Protein AF-A0A7V9G696-F1 (afdb_monomer)

Sequence (156 aa):
MNRPLPSASEEGAHLLGLHHGNAAEAMKVLSAQFAVIQSRTQLLLTLATLTLTITGFSGPRIAHSGAFARYALSGGLGLVLVGVVALLWGSLRIRWLTQYIDADPAQALTAMIAQRNHRTAWFGVQLVLLVSGLAAYVAAVIAYLLQGDASGSLPG

Solvent-accessible surface area (backbone atoms only — not comparable to full-atom values): 8295 Å² total; per-residue (Å²): 135,86,71,76,83,70,50,40,59,56,47,23,52,48,43,26,56,76,44,74,68,36,48,71,61,40,50,50,56,52,50,53,53,52,50,52,54,49,53,54,49,49,54,52,50,51,53,51,52,52,51,53,54,52,40,69,75,50,36,68,63,33,42,68,68,36,72,67,19,29,52,29,34,54,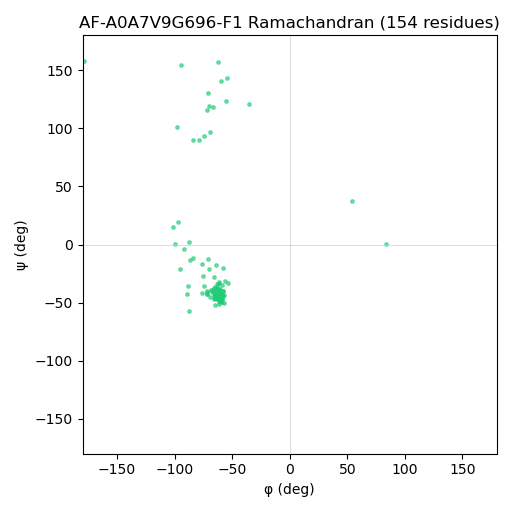52,9,51,51,32,32,50,54,19,50,53,49,40,56,65,62,66,64,54,78,76,65,74,74,79,39,73,88,47,62,60,61,58,33,41,17,53,51,44,48,52,49,53,52,47,54,53,50,48,52,54,32,49,52,32,33,52,53,10,49,51,30,34,50,51,12,52,51,49,32,50,59,51,51,56,62,71,69,68,72,92,126

pLDDT: mean 82.42, std 12.6, range [40.62, 94.5]

Radius of gyration: 22.62 Å; Cα contacts (8 Å, |Δi|>4): 127; chains: 1; bounding box: 62×35×65 Å

Secondary structure (DSSP, 8-state):
--PPPPPHHHHHHHHHHHTTT-HHHHHHHHHHHHHHHHHHHHHHHHHHHHHHHHHHHHHHHHHHH-HHHHHHHHHHHHHHHHHHHHIIIIIS----GGGGTTS-HHHHHHHHHHHHHHHHHHHHHHHHHHHHHHHHHHHHHHHHHHHHHHHT----

Nearest PDB structures (foldseek):
  6ixe-assembly1_A  TM=3.341E-01  e=2.390E+00  Homo sapiens
  6ixv-assembly3_C  TM=3.009E-01  e=4.432E+00  Homo sapiens
  6ixg-assembly1_A  TM=2.887E-01  e=3.427E+00  Homo sapiens

Foldseek 3Di:
DDDDDDALLRVLVVLCVVVVNPLVVSVVVLVVLLVVLLVVLVVLLVVLVVLVVVCVVCVVLLLPLDPLLVCLLVVLNVLSVVLNVLSVVQSVPDPDLVVLPPDDSSVSSSVSSVSSVSSVVSSVVSVVSNVSSVVSNVVSVVVSVVSVVVVVPDDD

Mean predicted aligned error: 8.01 Å

Structure (mmCIF, N/CA/C/O backbone):
data_AF-A0A7V9G696-F1
#
_entry.id   AF-A0A7V9G696-F1
#
loop_
_atom_site.group_PDB
_atom_site.id
_atom_site.type_symbol
_atom_site.label_atom_id
_atom_site.label_alt_id
_atom_site.label_comp_id
_atom_site.label_asym_id
_atom_site.label_entity_id
_atom_site.label_seq_id
_atom_site.pdbx_PDB_ins_code
_atom_site.Cartn_x
_atom_site.Cartn_y
_atom_site.Cartn_z
_atom_site.occupancy
_atom_site.B_iso_or_equiv
_atom_site.auth_seq_id
_atom_site.auth_comp_id
_atom_site.auth_asym_id
_atom_site.auth_atom_id
_atom_site.pdbx_PDB_model_num
ATOM 1 N N . MET A 1 1 ? 1.230 -22.471 18.406 1.00 42.34 1 MET A N 1
ATOM 2 C CA . MET A 1 1 ? -0.079 -22.172 19.027 1.00 42.34 1 MET A CA 1
ATOM 3 C C . MET A 1 1 ? -0.916 -21.381 18.020 1.00 42.34 1 MET A C 1
ATOM 5 O O . MET A 1 1 ? -0.923 -20.162 18.068 1.00 42.34 1 MET A O 1
ATOM 9 N N . ASN A 1 2 ? -1.537 -22.063 17.047 1.00 48.00 2 ASN A N 1
ATOM 10 C CA . ASN A 1 2 ? -2.411 -21.437 16.044 1.00 48.00 2 ASN A CA 1
ATOM 11 C C . ASN A 1 2 ? -3.809 -21.298 16.652 1.00 48.00 2 ASN A C 1
ATOM 13 O O . ASN A 1 2 ? -4.614 -22.223 16.565 1.00 48.00 2 ASN A O 1
ATOM 17 N N . ARG A 1 3 ? -4.090 -20.173 17.316 1.00 56.09 3 ARG A N 1
ATOM 18 C CA . ARG A 1 3 ? -5.488 -19.815 17.568 1.00 56.09 3 ARG A CA 1
ATOM 19 C C . ARG A 1 3 ? -6.099 -19.405 16.223 1.00 56.09 3 ARG A C 1
ATOM 21 O O . ARG A 1 3 ? -5.462 -18.614 15.523 1.00 56.09 3 ARG A O 1
ATOM 28 N N . PRO A 1 4 ? -7.267 -19.944 15.833 1.00 62.94 4 PRO A N 1
ATOM 29 C CA . PRO A 1 4 ? -7.990 -19.415 14.685 1.00 62.94 4 PRO A CA 1
ATOM 30 C C . PRO A 1 4 ? -8.205 -17.913 14.895 1.00 62.94 4 PRO A C 1
ATOM 32 O O . PRO A 1 4 ? -8.373 -17.465 16.032 1.00 62.94 4 PRO A O 1
ATOM 35 N N . LEU A 1 5 ? -8.121 -17.135 13.812 1.00 65.56 5 LEU A N 1
ATOM 36 C CA . LEU A 1 5 ? -8.349 -15.694 13.876 1.00 65.56 5 LEU A CA 1
ATOM 37 C C . LEU A 1 5 ? -9.735 -15.458 14.497 1.00 65.56 5 LEU A C 1
ATOM 39 O O . LEU A 1 5 ? -10.703 -16.022 13.979 1.00 65.56 5 LEU A O 1
ATOM 43 N N . PRO A 1 6 ? -9.840 -14.693 15.599 1.00 75.88 6 PRO A N 1
ATOM 44 C CA . PRO A 1 6 ? -11.121 -14.459 16.247 1.00 75.88 6 PRO A CA 1
ATOM 45 C C . PRO A 1 6 ? -12.081 -13.793 15.262 1.00 75.88 6 PRO A C 1
ATOM 47 O O . PRO A 1 6 ? -11.691 -12.933 14.464 1.00 75.88 6 PRO A O 1
ATOM 50 N N . SER A 1 7 ? -13.344 -14.205 15.302 1.00 83.12 7 SER A N 1
ATOM 51 C CA . SER A 1 7 ? -14.398 -13.542 14.540 1.00 83.12 7 SER A CA 1
ATOM 52 C C . SER A 1 7 ? -14.547 -12.086 15.003 1.00 83.12 7 SER A C 1
ATOM 54 O O . SER A 1 7 ? -14.206 -11.739 16.134 1.00 83.12 7 SER A O 1
ATOM 56 N N . ALA A 1 8 ? -15.090 -11.212 14.148 1.00 83.56 8 ALA A N 1
ATOM 57 C CA . ALA A 1 8 ? -15.259 -9.795 14.491 1.00 83.56 8 ALA A CA 1
ATOM 58 C C . ALA A 1 8 ? -16.081 -9.585 15.781 1.00 83.56 8 ALA A C 1
ATOM 60 O O . ALA A 1 8 ? -15.824 -8.644 16.527 1.00 83.56 8 ALA A O 1
ATOM 61 N N . SER A 1 9 ? -17.030 -10.487 16.055 1.00 82.81 9 SER A N 1
ATOM 62 C CA . SER A 1 9 ? -17.846 -10.470 17.272 1.00 82.81 9 SER A CA 1
ATOM 63 C C . SER A 1 9 ? -17.051 -10.876 18.512 1.00 82.81 9 SER A C 1
ATOM 65 O O . SER A 1 9 ? -17.195 -10.250 19.559 1.00 82.81 9 SER A O 1
ATOM 67 N N . GLU A 1 10 ? -16.208 -11.906 18.415 1.00 84.38 10 GLU A N 1
ATOM 68 C CA . GLU A 1 10 ? -15.353 -12.347 19.525 1.00 84.38 10 GLU A CA 1
ATOM 69 C C . GLU A 1 10 ? -14.283 -11.303 19.842 1.00 84.38 10 GLU A C 1
ATOM 71 O O . GLU A 1 10 ? -14.028 -11.010 21.008 1.00 84.38 10 GLU A O 1
ATOM 76 N N . GLU A 1 11 ? -13.690 -10.698 18.810 1.00 84.19 11 GLU A N 1
ATOM 77 C CA . GLU A 1 11 ? -12.725 -9.613 18.974 1.00 84.19 11 GLU A CA 1
ATOM 78 C C . GLU A 1 11 ? -13.388 -8.376 19.598 1.00 84.19 11 GLU A C 1
ATOM 80 O O . GLU A 1 11 ? -12.821 -7.780 20.514 1.00 84.19 11 GLU A O 1
ATOM 85 N N . GLY A 1 12 ? -14.607 -8.028 19.169 1.00 84.38 12 GLY A N 1
ATOM 86 C CA . GLY A 1 12 ? -15.382 -6.924 19.739 1.00 84.38 12 GLY A CA 1
ATOM 87 C C . GLY A 1 12 ? -15.719 -7.142 21.214 1.00 84.38 12 GLY A C 1
ATOM 88 O O . GLY A 1 12 ? -15.485 -6.253 22.035 1.00 84.38 12 GLY A O 1
ATOM 89 N N . ALA A 1 13 ? -16.191 -8.340 21.570 1.00 84.31 13 ALA A N 1
ATOM 90 C CA . ALA A 1 13 ? -16.473 -8.712 22.955 1.00 84.31 13 ALA A CA 1
ATOM 91 C C . ALA A 1 13 ? -15.202 -8.721 23.821 1.00 84.31 13 ALA A C 1
ATOM 93 O O . ALA A 1 13 ? -15.222 -8.255 24.961 1.00 84.31 13 ALA A O 1
ATOM 94 N N . HIS A 1 14 ? -14.079 -9.195 23.274 1.00 85.62 14 HIS A N 1
ATOM 95 C CA . HIS A 1 14 ? -12.792 -9.189 23.963 1.00 85.62 14 HIS A CA 1
ATOM 96 C C . HIS A 1 14 ? -12.275 -7.764 24.206 1.00 85.62 14 HIS A C 1
ATOM 98 O O . HIS A 1 14 ? -11.892 -7.441 25.328 1.00 85.62 14 HIS A O 1
ATOM 104 N N . LEU A 1 15 ? -12.317 -6.894 23.190 1.00 85.00 15 LEU A N 1
ATOM 105 C CA . LEU A 1 15 ? -11.957 -5.475 23.310 1.00 85.00 15 LEU A CA 1
ATOM 106 C C . LEU A 1 15 ? -12.826 -4.758 24.346 1.00 85.00 15 LEU A C 1
ATOM 108 O O . LEU A 1 15 ? -12.305 -4.023 25.183 1.00 85.00 15 LEU A O 1
ATOM 112 N N . LEU A 1 16 ? -14.138 -4.998 24.332 1.00 86.62 16 LEU A N 1
ATOM 113 C CA . LEU A 1 16 ? -15.051 -4.412 25.309 1.00 86.62 16 LEU A CA 1
ATOM 114 C C . LEU A 1 16 ? -14.749 -4.906 26.734 1.00 86.62 16 LEU A C 1
ATOM 116 O O . LEU A 1 16 ? -14.747 -4.108 27.671 1.00 86.62 16 LEU A O 1
ATOM 120 N N . GLY A 1 17 ? -14.437 -6.196 26.894 1.00 85.38 17 GLY A N 1
ATOM 121 C CA . GLY A 1 17 ? -14.026 -6.786 28.169 1.00 85.38 17 GLY A CA 1
ATOM 122 C C . GLY A 1 17 ? -12.706 -6.220 28.704 1.00 85.38 17 GLY A C 1
ATOM 123 O O . GLY A 1 17 ? -12.620 -5.905 29.890 1.00 85.38 17 GLY A O 1
ATOM 124 N N . LEU A 1 18 ? -11.707 -6.014 27.836 1.00 87.94 18 LEU A N 1
ATOM 125 C CA . LEU A 1 18 ? -10.423 -5.388 28.189 1.00 87.94 18 LEU A CA 1
ATOM 126 C C . LEU A 1 18 ? -10.585 -3.951 28.696 1.00 87.94 18 LEU A C 1
ATOM 128 O O . LEU A 1 18 ? -9.821 -3.508 29.548 1.00 87.94 18 LEU A O 1
ATOM 132 N N . HIS A 1 19 ? -11.588 -3.238 28.190 1.00 89.00 19 HIS A N 1
ATOM 133 C CA . HIS A 1 19 ? -11.913 -1.877 28.609 1.00 89.00 19 HIS A CA 1
ATOM 134 C C . HIS A 1 19 ? -13.037 -1.822 29.657 1.00 89.00 19 HIS A C 1
ATOM 136 O O . HIS A 1 19 ? -13.641 -0.768 29.845 1.00 89.00 19 HIS A O 1
ATOM 142 N N . HIS A 1 20 ? -13.329 -2.928 30.353 1.00 87.19 20 HIS A N 1
ATOM 143 C CA . HIS A 1 20 ? -14.334 -2.998 31.425 1.00 87.19 20 HIS A CA 1
ATOM 144 C C . HIS A 1 20 ? -15.734 -2.501 31.009 1.00 87.19 20 HIS A C 1
ATOM 146 O O . HIS A 1 20 ? -16.426 -1.844 31.784 1.00 87.19 20 HIS A O 1
ATOM 152 N N . GLY A 1 21 ? -16.152 -2.773 29.770 1.00 82.19 21 GLY A N 1
ATOM 153 C CA . GLY A 1 21 ? -17.435 -2.302 29.236 1.00 82.19 21 GLY A CA 1
ATOM 154 C C . GLY A 1 21 ? -17.407 -0.873 28.684 1.00 82.19 21 GLY A C 1
ATOM 155 O O . GLY A 1 21 ? -18.423 -0.394 28.183 1.00 82.19 21 GLY A O 1
ATOM 156 N N . ASN A 1 22 ? -16.262 -0.183 28.722 1.00 85.31 22 ASN A N 1
ATOM 157 C CA . ASN A 1 22 ? -16.129 1.161 28.170 1.00 85.31 22 ASN A CA 1
ATOM 158 C C . ASN A 1 22 ? -15.978 1.124 26.640 1.00 85.31 22 ASN A C 1
ATOM 160 O O . ASN A 1 22 ? -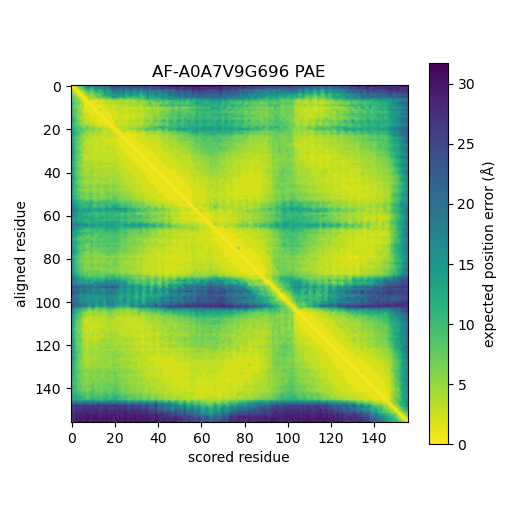14.875 1.079 26.087 1.00 85.31 22 ASN A O 1
ATOM 164 N N . ALA A 1 23 ? -17.116 1.177 25.952 1.00 81.94 23 ALA A N 1
ATOM 165 C CA . ALA A 1 23 ? -17.177 1.170 24.496 1.00 81.94 23 ALA A CA 1
ATOM 166 C C . ALA A 1 23 ? -16.479 2.374 23.846 1.00 81.94 23 ALA A C 1
ATOM 168 O O . ALA A 1 23 ? -15.872 2.223 22.789 1.00 81.94 23 ALA A O 1
ATOM 169 N N . ALA A 1 24 ? -16.511 3.551 24.479 1.00 82.88 24 ALA A N 1
ATOM 170 C CA . ALA A 1 24 ? -15.868 4.746 23.938 1.00 82.88 24 ALA A CA 1
ATOM 171 C C . ALA A 1 24 ? -14.345 4.571 23.842 1.00 82.88 24 ALA A C 1
ATOM 173 O O . ALA A 1 24 ? -13.730 4.978 22.855 1.00 82.88 24 ALA A O 1
ATOM 174 N N . GLU A 1 25 ? -13.737 3.920 24.836 1.00 85.88 25 GLU A N 1
ATOM 175 C CA . GLU A 1 25 ? -12.300 3.649 24.827 1.00 85.88 25 GLU A CA 1
ATOM 176 C C . GLU A 1 25 ? -11.930 2.575 23.793 1.00 85.88 25 GLU A C 1
ATOM 178 O O . GLU A 1 25 ? -11.010 2.773 22.997 1.00 85.88 25 GLU A O 1
ATOM 183 N N . ALA A 1 26 ? -12.721 1.501 23.697 1.00 85.75 26 ALA A N 1
ATOM 184 C CA . ALA A 1 26 ? -12.550 0.487 22.654 1.00 85.75 26 ALA A CA 1
ATOM 185 C C . ALA A 1 26 ? -12.686 1.081 21.233 1.00 85.75 26 ALA A C 1
ATOM 187 O O . ALA A 1 26 ? -11.894 0.776 20.334 1.00 85.75 26 ALA A O 1
ATOM 188 N N . MET A 1 27 ? -13.643 1.992 21.027 1.00 84.12 27 MET A N 1
ATOM 189 C CA . MET A 1 27 ? -13.824 2.703 19.758 1.00 84.12 27 MET A CA 1
ATOM 190 C C . MET A 1 27 ? -12.644 3.619 19.417 1.00 84.12 27 MET A C 1
ATOM 192 O O . MET A 1 27 ? -12.277 3.714 18.241 1.00 84.12 27 MET A O 1
ATOM 196 N N . LYS A 1 28 ? -12.024 4.282 20.404 1.00 86.19 28 LYS A N 1
ATOM 197 C CA . LYS A 1 28 ? -10.812 5.091 20.177 1.00 86.19 28 LYS A CA 1
ATOM 198 C C . LYS A 1 28 ? -9.652 4.234 19.682 1.00 86.19 28 LYS A C 1
ATOM 200 O O . LYS A 1 28 ? -8.989 4.625 18.720 1.00 86.19 28 LYS A O 1
ATOM 205 N N . VAL A 1 29 ? -9.443 3.057 20.276 1.00 87.69 29 VAL A N 1
ATOM 206 C CA . VAL A 1 29 ? -8.402 2.115 19.832 1.00 87.69 29 VAL A CA 1
ATOM 207 C C . VAL A 1 29 ? -8.637 1.700 18.377 1.00 87.69 29 VAL A C 1
ATOM 209 O O . VAL A 1 29 ? -7.721 1.776 17.555 1.00 87.69 29 VAL A O 1
ATOM 212 N N . LEU A 1 30 ? -9.871 1.335 18.014 1.00 85.44 30 LEU A N 1
ATOM 213 C CA . LEU A 1 30 ? -10.211 0.999 16.626 1.00 85.44 30 LEU A CA 1
ATOM 214 C C . LEU A 1 30 ? -10.029 2.192 15.678 1.00 85.44 30 LEU A C 1
ATOM 216 O O . LEU A 1 30 ? -9.491 2.034 14.582 1.00 85.44 30 LEU A O 1
ATOM 220 N N . SER A 1 31 ? -10.413 3.397 16.101 1.00 84.88 31 SER A N 1
ATOM 221 C CA . SER A 1 31 ? -10.226 4.627 15.320 1.00 84.88 31 SER A CA 1
ATOM 222 C C . SER A 1 31 ? -8.746 4.900 15.036 1.00 84.88 31 SER A C 1
ATOM 224 O O . SER A 1 31 ? -8.393 5.251 13.908 1.00 84.88 31 SER A O 1
ATOM 226 N N . ALA A 1 32 ? -7.864 4.657 16.009 1.00 88.44 32 ALA A N 1
ATOM 227 C CA . ALA A 1 32 ? -6.420 4.747 15.809 1.00 88.44 32 ALA A CA 1
ATOM 228 C C . ALA A 1 32 ? -5.918 3.725 14.771 1.00 88.44 32 ALA A C 1
ATOM 230 O O . ALA A 1 32 ? -5.117 4.072 13.902 1.00 88.44 32 ALA A O 1
ATOM 231 N N . GLN A 1 33 ? -6.429 2.489 14.783 1.00 88.00 33 GLN A N 1
ATOM 232 C CA . GLN A 1 33 ? -6.083 1.484 13.767 1.00 88.00 33 GLN A CA 1
ATOM 233 C C . GLN A 1 33 ? -6.529 1.907 12.357 1.00 88.00 33 GLN A C 1
ATOM 235 O O . GLN A 1 33 ? -5.769 1.754 11.396 1.00 88.00 33 GLN A O 1
ATOM 240 N N . PHE A 1 34 ? -7.725 2.487 12.218 1.00 85.69 34 PHE A N 1
ATOM 241 C CA . PHE A 1 34 ? -8.178 3.051 10.943 1.00 85.69 34 PHE A CA 1
ATOM 242 C C . PHE A 1 34 ? -7.285 4.202 10.470 1.00 85.69 34 PHE A C 1
ATOM 244 O O . PHE A 1 34 ? -6.953 4.257 9.284 1.00 85.69 34 PHE A O 1
ATOM 251 N N . ALA A 1 35 ? -6.843 5.078 11.378 1.00 86.62 35 ALA A N 1
ATOM 252 C CA . ALA A 1 35 ? -5.913 6.158 11.052 1.00 86.62 35 ALA A CA 1
ATOM 253 C C . ALA A 1 35 ? -4.568 5.622 10.529 1.00 86.62 35 ALA A C 1
ATOM 255 O O . ALA A 1 35 ? -4.026 6.156 9.560 1.00 86.62 35 ALA A O 1
ATOM 256 N N . VAL A 1 36 ? -4.063 4.517 11.090 1.00 89.88 36 VAL A N 1
ATOM 257 C CA . VAL A 1 36 ? -2.852 3.845 10.585 1.00 89.88 36 VAL A CA 1
ATOM 258 C C . VAL A 1 36 ? -3.055 3.318 9.160 1.00 89.88 36 VAL A C 1
ATOM 260 O O . VAL A 1 36 ? -2.199 3.540 8.301 1.00 89.88 36 VAL A O 1
ATOM 263 N N . ILE A 1 37 ? -4.183 2.656 8.872 1.00 86.69 37 ILE A N 1
ATOM 264 C CA . ILE A 1 37 ? -4.500 2.172 7.513 1.00 86.69 37 ILE A CA 1
ATOM 265 C C . ILE A 1 37 ? -4.599 3.350 6.531 1.00 86.69 37 ILE A C 1
ATOM 267 O O . ILE A 1 37 ? -4.062 3.283 5.421 1.00 86.69 37 ILE A O 1
ATOM 271 N N . GLN A 1 38 ? -5.233 4.448 6.949 1.00 86.12 38 GLN A N 1
ATOM 272 C CA . GLN A 1 38 ? -5.366 5.665 6.150 1.00 86.12 38 GLN A CA 1
ATOM 273 C C . GLN A 1 38 ? -3.999 6.291 5.834 1.00 86.12 38 GLN A C 1
ATOM 275 O O . GLN A 1 38 ? -3.722 6.601 4.676 1.00 86.12 38 GLN A O 1
ATOM 280 N N . SER A 1 39 ? -3.125 6.425 6.834 1.00 89.25 39 SER A N 1
ATOM 281 C CA . SER A 1 39 ? -1.771 6.965 6.659 1.00 89.25 39 SER A CA 1
ATOM 282 C C . SER A 1 39 ? -0.948 6.119 5.680 1.00 89.25 39 SER A C 1
ATOM 284 O O . SER A 1 39 ? -0.357 6.645 4.737 1.00 89.25 39 SER A O 1
ATOM 286 N N . ARG A 1 40 ? -0.984 4.787 5.819 1.00 90.25 40 ARG A N 1
ATOM 287 C CA . ARG A 1 40 ? -0.299 3.870 4.889 1.00 90.25 40 ARG A CA 1
ATOM 288 C C . ARG A 1 40 ? -0.836 3.981 3.461 1.00 90.25 40 ARG A C 1
ATOM 290 O O . ARG A 1 40 ? -0.061 3.964 2.511 1.00 90.25 40 ARG A O 1
ATOM 297 N N . THR A 1 41 ? -2.149 4.138 3.310 1.00 88.69 41 THR A N 1
ATOM 298 C CA . THR A 1 41 ? -2.804 4.352 2.009 1.00 88.69 41 THR A CA 1
ATOM 299 C C . THR A 1 41 ? -2.327 5.650 1.348 1.00 88.69 41 THR A C 1
ATOM 301 O O . THR A 1 41 ? -2.048 5.660 0.150 1.00 88.69 41 THR A O 1
ATOM 304 N N . GLN A 1 42 ? -2.183 6.738 2.113 1.00 89.94 42 GLN A N 1
ATOM 305 C CA . GLN A 1 42 ? -1.653 8.007 1.599 1.00 89.94 42 GLN A CA 1
ATOM 306 C C . GLN A 1 42 ? -0.205 7.872 1.121 1.00 89.94 42 GLN A C 1
ATOM 308 O O . GLN A 1 42 ? 0.121 8.379 0.052 1.00 89.94 42 GLN A O 1
ATOM 313 N N . LEU A 1 43 ? 0.646 7.144 1.854 1.00 91.88 43 LEU A N 1
ATOM 314 C CA . LEU A 1 43 ? 2.023 6.875 1.420 1.00 91.88 43 LEU A CA 1
ATOM 315 C C . LEU A 1 43 ? 2.065 6.146 0.069 1.00 91.88 43 LEU A C 1
ATOM 317 O O . LEU A 1 43 ? 2.834 6.532 -0.811 1.00 91.88 43 LEU A O 1
ATOM 321 N N . LEU A 1 44 ? 1.209 5.135 -0.123 1.00 91.00 44 LEU A N 1
ATOM 322 C CA . LEU A 1 44 ? 1.096 4.429 -1.403 1.00 91.00 44 LEU A CA 1
ATOM 323 C C . LEU A 1 44 ? 0.639 5.353 -2.540 1.00 91.00 44 LEU A C 1
ATOM 325 O O . LEU A 1 44 ? 1.187 5.286 -3.640 1.00 91.00 44 LEU A O 1
ATOM 329 N N . LEU A 1 45 ? -0.323 6.242 -2.276 1.00 92.06 45 LEU A N 1
ATOM 330 C CA . LEU A 1 45 ? -0.788 7.218 -3.261 1.00 92.06 45 LEU A CA 1
ATOM 331 C C . LEU A 1 45 ? 0.320 8.212 -3.645 1.00 92.06 45 LEU A C 1
ATOM 333 O O . LEU A 1 45 ? 0.487 8.516 -4.828 1.00 92.06 45 LEU A O 1
ATOM 337 N N . THR A 1 46 ? 1.112 8.675 -2.676 1.00 92.94 46 THR A N 1
ATOM 338 C CA . THR A 1 46 ? 2.270 9.548 -2.922 1.00 92.94 46 THR A CA 1
ATOM 339 C C . THR A 1 46 ? 3.317 8.853 -3.788 1.00 92.94 46 THR A C 1
ATOM 341 O O . THR A 1 46 ? 3.771 9.431 -4.774 1.00 92.94 46 THR A O 1
ATOM 344 N N . LEU A 1 47 ? 3.662 7.597 -3.483 1.00 92.19 47 LEU A N 1
ATOM 345 C CA . LEU A 1 47 ? 4.605 6.811 -4.288 1.00 92.19 47 LEU A CA 1
ATOM 346 C C . LEU A 1 47 ? 4.105 6.598 -5.721 1.00 92.19 47 LEU A C 1
ATOM 348 O O . LEU A 1 47 ? 4.870 6.759 -6.675 1.00 92.19 47 LEU A O 1
ATOM 352 N N . ALA A 1 48 ? 2.820 6.282 -5.887 1.00 92.94 48 ALA A N 1
ATOM 353 C CA . ALA A 1 48 ? 2.224 6.131 -7.208 1.00 92.94 48 ALA A CA 1
ATOM 354 C C . ALA A 1 48 ? 2.253 7.453 -7.991 1.00 92.94 48 ALA A C 1
ATOM 356 O O . ALA A 1 48 ? 2.636 7.470 -9.158 1.00 92.94 48 ALA A O 1
ATOM 357 N N . THR A 1 49 ? 1.934 8.569 -7.331 1.00 93.06 49 THR A N 1
ATOM 358 C CA . THR A 1 49 ? 1.980 9.910 -7.933 1.00 93.06 49 THR A CA 1
ATOM 359 C C . THR A 1 49 ? 3.392 10.259 -8.395 1.00 93.06 49 THR A C 1
ATOM 361 O O . THR A 1 49 ? 3.568 10.663 -9.540 1.00 93.06 49 THR A O 1
ATOM 364 N N . LEU A 1 50 ? 4.406 10.041 -7.549 1.00 93.44 50 LEU A N 1
ATOM 365 C CA . LEU A 1 50 ? 5.813 10.254 -7.909 1.00 93.44 50 LEU A CA 1
ATOM 366 C C . LEU A 1 50 ? 6.243 9.384 -9.094 1.00 93.44 50 LEU A C 1
ATOM 368 O O . LEU A 1 50 ? 6.945 9.844 -9.990 1.00 93.44 50 LEU A O 1
ATOM 372 N N . THR A 1 51 ? 5.805 8.127 -9.125 1.00 90.75 51 THR A N 1
ATOM 373 C CA 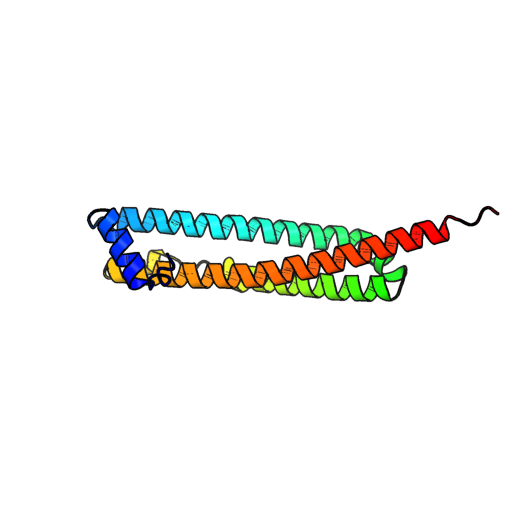. THR A 1 51 ? 6.115 7.216 -10.234 1.00 90.75 51 THR A CA 1
ATOM 374 C C . THR A 1 51 ? 5.521 7.731 -11.543 1.00 90.75 51 THR A C 1
ATOM 376 O O . THR A 1 51 ? 6.214 7.777 -12.560 1.00 90.75 51 THR A O 1
ATOM 379 N N . LEU A 1 52 ? 4.259 8.171 -11.520 1.00 90.31 52 LEU A N 1
ATOM 380 C CA . LEU A 1 52 ? 3.581 8.739 -12.685 1.00 90.31 52 LEU A CA 1
ATOM 381 C C . LEU A 1 52 ? 4.244 10.036 -13.162 1.00 90.31 52 LEU A C 1
ATOM 383 O O . LEU A 1 52 ? 4.411 10.213 -14.366 1.00 90.31 52 LEU A O 1
ATOM 387 N N . THR A 1 53 ? 4.656 10.924 -12.254 1.00 93.06 53 THR A N 1
ATOM 388 C CA . THR A 1 53 ? 5.301 12.190 -12.637 1.00 93.06 53 THR A CA 1
ATOM 389 C C . THR A 1 53 ? 6.691 11.968 -13.221 1.00 93.06 53 THR A C 1
ATOM 391 O O . THR A 1 53 ? 6.986 12.516 -14.282 1.00 93.06 53 THR A O 1
ATOM 394 N N . ILE A 1 54 ? 7.522 11.122 -12.599 1.00 89.38 54 ILE A N 1
ATOM 395 C CA . ILE A 1 54 ? 8.848 10.771 -13.134 1.00 89.38 54 ILE A CA 1
ATOM 396 C C . ILE A 1 54 ? 8.694 10.128 -14.515 1.00 89.38 54 ILE A C 1
ATOM 398 O O . ILE A 1 54 ? 9.353 10.555 -15.465 1.00 89.38 54 ILE A O 1
ATOM 402 N N . THR A 1 55 ? 7.767 9.173 -14.650 1.00 91.00 55 THR A N 1
ATOM 403 C CA . THR A 1 55 ? 7.455 8.535 -15.938 1.00 91.00 55 THR A CA 1
ATOM 404 C C . THR A 1 55 ? 6.939 9.545 -16.963 1.00 91.00 55 THR A C 1
ATOM 406 O O . THR A 1 55 ? 7.239 9.415 -18.143 1.00 91.00 55 THR A O 1
ATOM 409 N N . GLY A 1 56 ? 6.210 10.582 -16.552 1.00 88.25 56 GLY A N 1
ATOM 410 C CA . GLY A 1 56 ? 5.761 11.644 -17.454 1.00 88.25 56 GLY A CA 1
ATOM 411 C C . GLY A 1 56 ? 6.916 12.365 -18.157 1.00 88.25 56 GLY A C 1
ATOM 412 O O . GLY A 1 56 ? 6.802 12.705 -19.333 1.00 88.25 56 GLY A O 1
ATOM 413 N N . PHE A 1 57 ? 8.052 12.538 -17.475 1.00 87.88 57 PHE A N 1
ATOM 414 C CA . PHE A 1 57 ? 9.235 13.193 -18.044 1.00 87.88 57 PHE A CA 1
ATOM 415 C C . PHE A 1 57 ? 10.184 12.227 -18.769 1.00 87.88 57 PHE A C 1
ATOM 417 O O . PHE A 1 57 ? 10.710 12.562 -19.833 1.00 87.88 57 PHE A O 1
ATOM 424 N N . SER A 1 58 ? 10.440 11.043 -18.202 1.00 85.44 58 SER A N 1
ATOM 425 C CA . SER A 1 58 ? 11.423 10.079 -18.730 1.00 85.44 58 SER A CA 1
ATOM 426 C C . SER A 1 58 ? 10.812 8.997 -19.628 1.00 85.44 58 SER A C 1
ATOM 428 O O . SER A 1 58 ? 11.508 8.408 -20.458 1.00 85.44 58 SER A O 1
ATOM 430 N N . GLY A 1 59 ? 9.509 8.756 -19.501 1.00 87.56 59 GLY A N 1
ATOM 431 C CA . GLY A 1 59 ? 8.781 7.648 -20.111 1.00 87.56 59 GLY A CA 1
ATOM 432 C C . GLY A 1 59 ? 8.869 7.584 -21.632 1.00 87.56 59 GLY A C 1
ATOM 433 O O . GLY A 1 59 ? 9.137 6.495 -22.133 1.00 87.56 59 GLY A O 1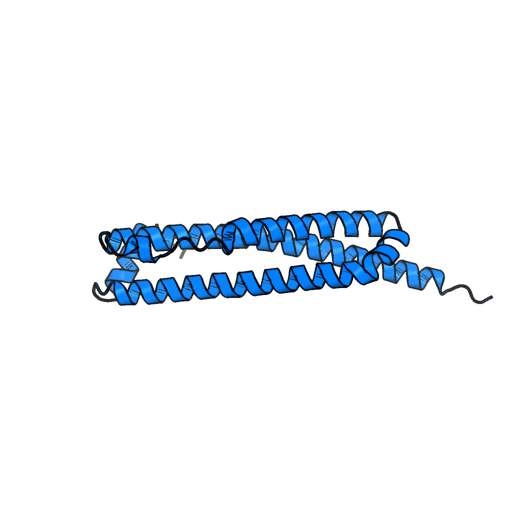
ATOM 434 N N . PRO A 1 60 ? 8.728 8.691 -22.390 1.00 89.31 60 PRO A N 1
ATOM 435 C CA . PRO A 1 60 ? 8.869 8.640 -23.844 1.00 89.31 60 PRO A CA 1
ATOM 436 C C . PRO A 1 60 ? 10.234 8.094 -24.281 1.00 89.31 60 PRO A C 1
ATOM 438 O O . PRO A 1 60 ? 10.299 7.216 -25.136 1.00 89.31 60 PRO A O 1
ATOM 441 N N . ARG A 1 61 ? 11.329 8.530 -23.645 1.00 86.69 61 ARG A N 1
ATOM 442 C CA . ARG A 1 61 ? 12.684 8.055 -23.986 1.00 86.69 61 ARG A CA 1
ATOM 443 C C . ARG A 1 61 ? 12.855 6.569 -23.677 1.00 86.69 61 ARG A C 1
ATOM 445 O O . ARG A 1 61 ? 13.380 5.834 -24.506 1.00 86.69 61 ARG A O 1
ATOM 452 N N . ILE A 1 62 ? 12.347 6.128 -22.524 1.00 86.38 62 ILE A N 1
ATOM 453 C CA . ILE A 1 62 ? 12.356 4.717 -22.107 1.00 86.38 62 ILE A CA 1
ATOM 454 C C . ILE A 1 62 ? 11.525 3.858 -23.073 1.00 86.38 62 ILE A C 1
ATOM 456 O O . ILE A 1 62 ? 11.949 2.781 -23.477 1.00 86.38 62 ILE A O 1
ATOM 460 N N . ALA A 1 63 ? 10.357 4.339 -23.498 1.00 87.44 63 ALA A N 1
ATOM 461 C CA . ALA A 1 63 ? 9.492 3.632 -24.441 1.00 87.44 63 ALA A CA 1
ATOM 462 C C . ALA A 1 63 ? 10.113 3.493 -25.842 1.00 87.44 63 ALA A C 1
ATOM 464 O O . ALA A 1 63 ? 9.791 2.544 -26.561 1.00 87.44 63 ALA A O 1
ATOM 465 N N . HIS A 1 64 ? 10.980 4.430 -26.232 1.00 88.25 64 HIS A N 1
ATOM 466 C CA . HIS A 1 64 ? 11.656 4.425 -27.527 1.00 88.25 64 HIS A CA 1
ATOM 467 C C . HIS A 1 64 ? 12.955 3.606 -27.557 1.00 88.25 64 HIS A C 1
ATOM 469 O O . HIS A 1 64 ? 13.422 3.309 -28.653 1.00 88.25 64 HIS A O 1
ATOM 475 N N . SER A 1 65 ? 13.525 3.195 -26.415 1.00 86.69 65 SER A N 1
ATOM 476 C CA . SER A 1 65 ? 14.805 2.463 -26.412 1.00 86.69 65 SER A CA 1
ATOM 477 C C . SER A 1 65 ? 14.695 1.004 -26.842 1.00 86.69 65 SER A C 1
ATOM 479 O O . SER A 1 65 ? 15.654 0.443 -27.362 1.00 86.69 65 SER A O 1
ATOM 481 N N . GLY A 1 66 ? 13.533 0.376 -26.654 1.00 87.56 66 GLY A N 1
ATOM 482 C CA . GLY A 1 66 ? 13.346 -1.015 -27.042 1.00 87.56 66 GLY A CA 1
ATOM 483 C C . GLY A 1 66 ? 11.946 -1.550 -26.773 1.00 87.56 66 GLY A C 1
ATOM 484 O O . GLY A 1 66 ? 11.215 -1.060 -25.911 1.00 87.56 66 GLY A O 1
ATOM 485 N N . ALA A 1 67 ? 11.579 -2.611 -27.497 1.00 87.50 67 ALA A N 1
ATOM 486 C CA . ALA A 1 67 ? 10.264 -3.241 -27.378 1.00 87.50 67 ALA A CA 1
ATOM 487 C C . ALA A 1 67 ? 9.989 -3.760 -25.954 1.00 87.50 67 ALA A C 1
ATOM 489 O O . ALA A 1 67 ? 8.894 -3.558 -25.433 1.00 87.50 67 ALA A O 1
ATOM 490 N N . PHE A 1 68 ? 10.989 -4.367 -25.300 1.00 89.44 68 PHE A N 1
ATOM 491 C CA . PHE A 1 68 ? 10.858 -4.831 -23.916 1.00 89.44 68 PHE A CA 1
ATOM 492 C C . PHE A 1 68 ? 10.579 -3.674 -22.949 1.00 89.44 68 PHE A C 1
ATOM 494 O O . PHE A 1 68 ? 9.593 -3.724 -22.217 1.00 89.44 68 PHE A O 1
ATOM 501 N N . ALA A 1 69 ? 11.394 -2.611 -22.991 1.00 89.00 69 ALA A N 1
ATOM 502 C CA . ALA A 1 69 ? 11.213 -1.433 -22.145 1.00 89.00 69 ALA A CA 1
ATOM 503 C C . ALA A 1 69 ? 9.832 -0.799 -22.366 1.00 89.00 69 ALA A C 1
ATOM 505 O O . ALA A 1 69 ? 9.147 -0.473 -21.400 1.00 89.00 69 ALA A O 1
ATOM 506 N N . ARG A 1 70 ? 9.356 -0.731 -23.616 1.00 90.81 70 ARG A N 1
ATOM 507 C CA . ARG A 1 70 ? 8.017 -0.225 -23.947 1.00 90.81 70 ARG A CA 1
ATOM 508 C C . ARG A 1 70 ? 6.889 -1.038 -23.309 1.00 90.81 70 ARG A C 1
ATOM 510 O O . ARG A 1 70 ? 5.978 -0.454 -22.717 1.00 90.81 70 ARG A O 1
ATOM 517 N N . TYR A 1 71 ? 6.915 -2.365 -23.440 1.00 93.19 71 TYR A N 1
ATOM 518 C CA . TYR A 1 71 ? 5.858 -3.224 -22.894 1.00 93.19 71 TYR A CA 1
ATOM 519 C C . TYR A 1 71 ? 5.910 -3.303 -21.367 1.00 93.19 71 TYR A C 1
ATOM 521 O O . TYR A 1 71 ? 4.868 -3.200 -20.722 1.00 93.19 71 TYR A O 1
ATOM 529 N N . ALA A 1 72 ? 7.106 -3.400 -20.783 1.00 90.62 72 ALA A N 1
ATOM 530 C CA . ALA A 1 72 ? 7.284 -3.378 -19.334 1.00 90.62 72 ALA A CA 1
ATOM 531 C C . ALA A 1 72 ? 6.825 -2.040 -18.728 1.00 90.62 72 ALA A C 1
ATOM 533 O O . ALA A 1 72 ? 6.107 -2.034 -17.729 1.00 90.62 72 ALA A O 1
ATOM 534 N N . LEU A 1 73 ? 7.153 -0.914 -19.375 1.00 91.94 73 LEU A N 1
ATOM 535 C CA . LEU A 1 73 ? 6.742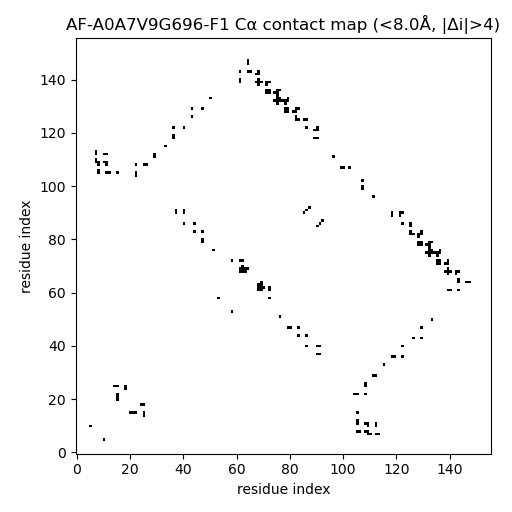 0.421 -18.942 1.00 91.94 73 LEU A CA 1
ATOM 536 C C . LEU A 1 73 ? 5.224 0.610 -19.022 1.00 91.94 73 LEU A C 1
ATOM 538 O O . LEU A 1 73 ? 4.603 1.011 -18.042 1.00 91.94 73 LEU A O 1
ATOM 542 N N . SER A 1 74 ? 4.620 0.316 -20.177 1.00 92.56 74 SER A N 1
ATOM 543 C CA . SER A 1 74 ? 3.173 0.487 -20.380 1.00 92.56 74 SER A CA 1
ATOM 544 C C . SER A 1 74 ? 2.349 -0.451 -19.495 1.00 92.56 74 SER A C 1
ATOM 546 O O . SER A 1 74 ? 1.386 -0.006 -18.870 1.00 92.56 74 SER A O 1
ATOM 548 N N . GLY A 1 75 ? 2.758 -1.718 -19.370 1.00 92.31 75 GLY A N 1
ATOM 549 C CA . GLY A 1 75 ? 2.122 -2.685 -18.474 1.00 92.31 75 GLY A CA 1
ATOM 550 C C . GLY A 1 75 ? 2.278 -2.310 -16.999 1.00 92.31 75 GLY A C 1
ATOM 551 O O . GLY A 1 75 ? 1.295 -2.304 -16.258 1.00 92.31 75 GLY A O 1
ATOM 552 N N . GLY A 1 76 ? 3.488 -1.927 -16.582 1.00 91.69 76 GLY A N 1
ATOM 553 C CA . GLY A 1 76 ? 3.766 -1.485 -15.216 1.00 91.69 76 GLY A CA 1
ATOM 554 C C . GLY A 1 76 ? 2.965 -0.245 -14.830 1.00 91.69 76 GLY A C 1
ATOM 555 O O . GLY A 1 76 ? 2.313 -0.232 -13.786 1.00 91.69 76 GLY A O 1
ATOM 556 N N . LEU A 1 77 ? 2.925 0.764 -15.705 1.00 92.81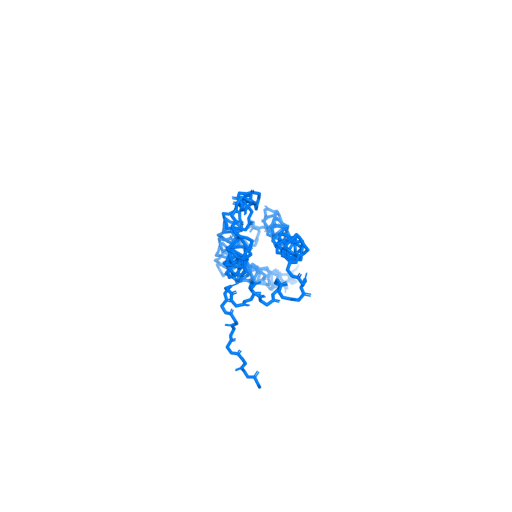 77 LEU A N 1
ATOM 557 C CA . LEU A 1 77 ? 2.151 1.985 -15.477 1.00 92.81 77 LEU A CA 1
ATOM 558 C C . LEU A 1 77 ? 0.641 1.710 -15.446 1.00 92.81 77 LEU A C 1
ATOM 560 O O . LEU A 1 77 ? -0.065 2.278 -14.614 1.00 92.81 77 LEU A O 1
ATOM 564 N N . GLY A 1 78 ? 0.154 0.800 -16.296 1.00 94.00 78 GLY A N 1
ATOM 565 C CA . GLY A 1 78 ? -1.231 0.333 -16.260 1.00 94.00 78 GLY A CA 1
ATOM 566 C C . GLY A 1 78 ? -1.594 -0.306 -14.917 1.00 94.00 78 GLY A C 1
ATOM 567 O O . GLY A 1 78 ? -2.611 0.049 -14.322 1.00 94.00 78 GLY A O 1
ATOM 568 N N . LEU A 1 79 ? -0.735 -1.184 -14.389 1.00 92.38 79 LEU A N 1
ATOM 569 C CA . LEU A 1 79 ? -0.925 -1.793 -13.067 1.00 92.38 79 LEU A CA 1
ATOM 570 C C . LEU A 1 79 ? -0.905 -0.756 -11.940 1.00 92.38 79 LEU A C 1
ATOM 572 O O . LEU A 1 79 ? -1.752 -0.815 -11.045 1.00 92.38 79 LEU A O 1
ATOM 576 N N . VAL A 1 80 ? 0.010 0.218 -11.998 1.00 93.25 80 VAL A N 1
ATOM 577 C CA . VAL A 1 80 ? 0.049 1.321 -11.026 1.00 93.25 80 VAL A CA 1
ATOM 578 C C . VAL A 1 80 ? -1.256 2.118 -11.065 1.00 93.25 80 VAL A C 1
ATOM 580 O O . VAL A 1 80 ? -1.829 2.389 -10.011 1.00 93.25 80 VAL A O 1
ATOM 583 N N . LEU A 1 81 ? -1.771 2.439 -12.256 1.00 92.94 81 LEU A N 1
ATOM 584 C CA . LEU A 1 81 ? -3.022 3.182 -12.415 1.00 92.94 81 LEU A CA 1
ATOM 585 C C . LEU A 1 81 ? -4.220 2.412 -11.840 1.00 92.94 81 LEU A C 1
ATOM 587 O O . LEU A 1 81 ? -5.018 2.980 -11.095 1.00 92.94 81 LEU A O 1
ATOM 591 N N . VAL A 1 82 ? -4.318 1.110 -12.126 1.00 93.62 82 VAL A N 1
ATOM 592 C CA . VAL A 1 82 ? -5.356 0.240 -11.546 1.00 93.62 82 VAL A CA 1
ATOM 593 C C . VAL A 1 82 ? -5.236 0.202 -10.019 1.00 93.62 82 VAL A C 1
ATOM 595 O O . VAL A 1 82 ? -6.246 0.321 -9.322 1.00 93.62 82 VAL A O 1
ATOM 598 N N . GLY A 1 83 ? -4.014 0.117 -9.484 1.00 90.81 83 GLY A N 1
ATOM 599 C CA . GLY A 1 83 ? -3.747 0.195 -8.046 1.00 90.81 83 GLY A CA 1
ATOM 600 C C . GLY A 1 83 ? -4.208 1.518 -7.423 1.00 90.81 83 GLY A C 1
ATOM 601 O O . GLY A 1 83 ? -4.855 1.509 -6.376 1.00 90.81 83 GLY A O 1
ATOM 602 N N . VAL A 1 84 ? -3.953 2.650 -8.086 1.00 90.69 84 VAL A N 1
ATOM 603 C CA . VAL A 1 84 ? -4.418 3.980 -7.649 1.00 90.69 84 VAL A CA 1
ATOM 604 C C . VAL A 1 84 ? -5.942 4.070 -7.650 1.00 90.69 84 VAL A C 1
ATOM 606 O O . VAL A 1 84 ? -6.526 4.519 -6.663 1.00 90.69 84 VAL A O 1
ATOM 609 N N . VAL A 1 85 ? -6.608 3.607 -8.709 1.00 91.19 85 VAL A N 1
ATOM 610 C CA . VAL A 1 85 ? -8.079 3.583 -8.763 1.00 91.19 85 VAL A CA 1
ATOM 611 C C . VAL A 1 85 ? -8.644 2.723 -7.629 1.00 91.19 85 VAL A C 1
ATOM 613 O O . VAL A 1 85 ? -9.572 3.147 -6.938 1.00 91.19 85 VAL A O 1
ATOM 616 N N . ALA A 1 86 ? -8.044 1.559 -7.367 1.00 88.06 86 ALA A N 1
ATOM 617 C CA . ALA A 1 86 ? -8.435 0.697 -6.255 1.00 88.06 86 ALA A CA 1
ATOM 618 C C . ALA A 1 86 ? -8.214 1.361 -4.880 1.00 88.06 86 ALA A C 1
ATOM 620 O O . ALA A 1 86 ? -9.062 1.211 -3.995 1.00 88.06 86 ALA A O 1
ATOM 621 N N . LEU A 1 87 ? -7.121 2.114 -4.690 1.00 87.19 87 LEU A N 1
ATOM 622 C CA . LEU A 1 87 ? -6.850 2.897 -3.4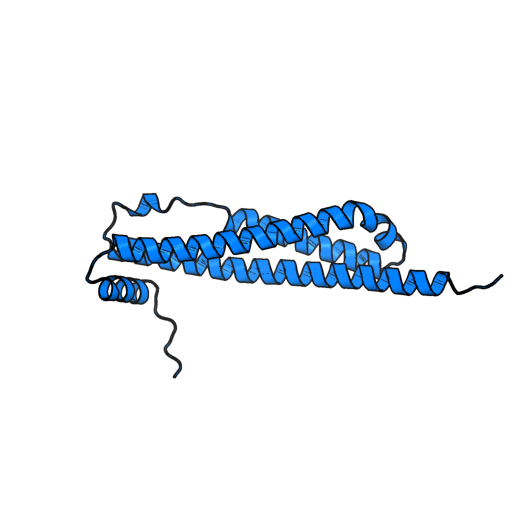71 1.00 87.19 87 LEU A CA 1
ATOM 623 C C . LEU A 1 87 ? -7.925 3.960 -3.232 1.00 87.19 87 LEU A C 1
ATOM 625 O O . LEU A 1 87 ? -8.468 4.056 -2.126 1.00 87.19 87 LEU A O 1
ATOM 629 N N . LEU A 1 88 ? -8.256 4.726 -4.273 1.00 85.00 88 LEU A N 1
ATOM 630 C CA . LEU A 1 88 ? -9.261 5.788 -4.214 1.00 85.00 88 LEU A CA 1
ATOM 631 C C . LEU A 1 88 ? -10.663 5.230 -3.935 1.00 85.00 88 LEU A C 1
ATOM 633 O O . LEU A 1 88 ? -11.400 5.790 -3.123 1.00 85.00 88 LEU A O 1
ATOM 637 N N . TRP A 1 89 ? -11.026 4.111 -4.566 1.00 83.19 89 TRP A N 1
ATOM 638 C CA . TRP A 1 89 ? -12.359 3.526 -4.424 1.00 83.19 89 TRP A CA 1
ATOM 639 C C . TRP A 1 89 ? -12.559 2.786 -3.097 1.00 83.19 89 TRP A C 1
ATOM 641 O O . TRP A 1 89 ? -13.621 2.898 -2.481 1.00 83.19 89 TRP A O 1
ATOM 651 N N . GLY A 1 90 ? -11.558 2.019 -2.656 1.00 74.00 90 GLY A N 1
ATOM 652 C CA . GLY A 1 90 ? -11.660 1.173 -1.466 1.00 74.00 90 GLY A CA 1
ATOM 653 C C . GLY A 1 90 ? -11.289 1.899 -0.176 1.00 74.00 90 GLY A C 1
ATOM 654 O O . GLY A 1 90 ? -12.082 1.966 0.763 1.00 74.00 90 GLY A O 1
ATOM 655 N N . SER A 1 91 ? -10.075 2.447 -0.124 1.00 70.94 91 SER A N 1
ATOM 656 C CA . SER A 1 91 ? -9.457 2.878 1.135 1.00 70.94 91 SER A CA 1
ATOM 657 C C . SER A 1 91 ? -9.811 4.320 1.501 1.00 70.94 91 SER A C 1
ATOM 659 O O . SER A 1 91 ? -10.046 4.602 2.677 1.00 70.94 91 SER A O 1
ATOM 661 N N . LEU A 1 92 ? -9.943 5.216 0.512 1.00 67.00 92 LEU A N 1
ATOM 662 C CA . LEU A 1 92 ? -10.286 6.627 0.747 1.00 67.00 92 LEU A CA 1
ATOM 663 C C . LEU A 1 92 ? -11.788 6.913 0.896 1.00 67.00 92 LEU A C 1
ATOM 665 O O . LEU A 1 92 ? -12.147 8.000 1.348 1.00 67.00 92 LEU A O 1
ATOM 669 N N . ARG A 1 93 ? -12.690 5.969 0.587 1.00 66.88 93 ARG A N 1
ATOM 670 C CA . ARG A 1 93 ? -14.119 6.148 0.892 1.00 66.88 93 ARG A CA 1
ATOM 671 C C . ARG A 1 93 ? -14.338 6.096 2.408 1.00 66.88 93 ARG A C 1
ATOM 673 O O . ARG A 1 93 ? -14.455 5.031 3.025 1.00 66.88 93 ARG A O 1
ATOM 680 N N . ILE A 1 94 ? -14.394 7.266 3.035 1.00 56.22 94 ILE A N 1
ATOM 681 C CA . ILE A 1 94 ? -14.764 7.414 4.443 1.00 56.22 94 ILE A CA 1
ATOM 682 C C . ILE A 1 94 ? -16.281 7.203 4.550 1.00 56.22 94 ILE A C 1
ATOM 684 O O . ILE A 1 94 ? -17.074 8.120 4.367 1.00 56.22 94 ILE A O 1
ATOM 688 N N . ARG A 1 95 ? -16.704 5.965 4.831 1.00 57.72 95 ARG A N 1
ATOM 689 C CA . ARG A 1 95 ? -17.992 5.740 5.497 1.00 57.72 95 ARG A CA 1
ATOM 690 C C . ARG A 1 95 ? -17.827 6.222 6.935 1.00 57.72 95 ARG A C 1
ATOM 692 O O . ARG A 1 95 ? -16.938 5.734 7.630 1.00 57.72 95 ARG A O 1
ATOM 699 N N . TRP A 1 96 ? -18.625 7.206 7.334 1.00 57.12 96 TRP A N 1
ATOM 700 C CA . TRP A 1 96 ? -18.511 7.850 8.635 1.00 57.12 96 TRP A CA 1
ATOM 701 C C . TRP A 1 96 ? -18.856 6.867 9.755 1.00 57.12 96 TRP A C 1
ATOM 703 O O . TRP A 1 96 ? -19.975 6.370 9.841 1.00 57.12 96 TRP A O 1
ATOM 713 N N . LEU A 1 97 ? -17.877 6.612 10.626 1.00 55.56 97 LEU A N 1
ATOM 714 C CA . LEU A 1 97 ? -18.010 5.785 11.832 1.00 55.56 97 LEU A CA 1
ATOM 715 C C . LEU A 1 97 ? -19.093 6.305 12.792 1.00 55.56 97 LEU A C 1
ATOM 717 O O . LEU A 1 97 ? -19.617 5.548 13.600 1.00 55.56 97 LEU A O 1
ATOM 721 N N . THR A 1 98 ? -19.467 7.580 12.664 1.00 57.31 98 THR A N 1
ATOM 722 C CA . THR A 1 98 ? -20.527 8.220 13.450 1.00 57.31 98 THR A CA 1
ATOM 723 C C . THR A 1 98 ? -21.912 7.620 13.213 1.00 57.31 98 THR A C 1
ATOM 725 O O . THR A 1 98 ? -22.780 7.785 14.059 1.00 57.31 98 THR A O 1
ATOM 728 N N . GLN A 1 99 ? -22.122 6.872 12.124 1.00 58.62 99 GLN A N 1
ATOM 729 C CA . GLN A 1 99 ? -23.394 6.190 11.849 1.00 58.62 99 GLN A CA 1
ATOM 730 C C . GLN A 1 99 ? -23.670 4.998 12.780 1.00 58.62 99 GLN A C 1
ATOM 732 O O . GLN A 1 99 ? -24.790 4.500 12.802 1.00 58.62 99 GLN A O 1
ATOM 737 N N . TYR A 1 100 ? -22.672 4.536 13.540 1.00 57.78 100 TYR A N 1
ATOM 738 C CA . TYR A 1 100 ? -22.809 3.392 14.449 1.00 57.78 100 TYR A CA 1
ATOM 739 C C . TYR A 1 100 ? -23.017 3.793 15.917 1.00 57.78 100 TYR A C 1
ATOM 741 O O . TYR A 1 100 ? -23.131 2.914 16.763 1.00 57.78 100 TYR A O 1
ATOM 749 N N . ILE A 1 101 ? -23.060 5.096 16.227 1.00 58.28 101 ILE A N 1
ATOM 750 C CA . ILE A 1 101 ? -23.116 5.608 17.609 1.00 58.28 101 ILE A CA 1
ATOM 751 C C . ILE A 1 101 ? -24.475 5.334 18.289 1.00 58.28 101 ILE A C 1
ATOM 753 O O . ILE A 1 101 ? -24.519 5.251 19.510 1.00 58.28 101 ILE A O 1
ATOM 757 N N . ASP A 1 102 ? -25.546 5.100 17.523 1.00 58.38 102 ASP A N 1
ATOM 758 C CA . ASP A 1 102 ? -26.885 4.788 18.060 1.00 58.38 102 ASP A CA 1
ATOM 759 C C . ASP A 1 102 ? -27.173 3.280 18.227 1.00 58.38 102 ASP A C 1
ATOM 761 O O . ASP A 1 102 ? -28.237 2.904 18.719 1.00 58.38 102 ASP A O 1
ATOM 765 N N . ALA A 1 103 ? -26.257 2.392 17.822 1.00 58.66 103 ALA A N 1
ATOM 766 C CA . ALA A 1 103 ? -26.441 0.944 17.941 1.00 58.66 103 ALA A CA 1
ATOM 767 C C . ALA A 1 103 ? -25.809 0.389 19.228 1.00 58.66 103 ALA A C 1
ATOM 769 O O . ALA A 1 103 ? -24.839 0.941 19.742 1.00 58.66 103 ALA A O 1
ATOM 770 N N . ASP A 1 104 ? -26.337 -0.745 19.708 1.00 75.75 104 ASP A N 1
ATOM 771 C CA . ASP A 1 104 ? -25.736 -1.585 20.754 1.00 75.75 104 ASP A CA 1
ATOM 772 C C . ASP A 1 104 ? -24.194 -1.586 20.640 1.00 75.75 104 ASP A C 1
ATOM 774 O O . ASP A 1 104 ? -23.664 -1.970 19.588 1.00 75.75 104 ASP A O 1
ATOM 778 N N . PRO A 1 105 ? -23.457 -1.158 21.684 1.00 74.69 105 PRO A N 1
ATOM 779 C CA . PRO A 1 105 ? -22.010 -0.981 21.620 1.00 74.69 105 PRO A CA 1
ATOM 780 C C . PRO A 1 105 ? -21.246 -2.218 21.139 1.00 74.69 105 PRO A C 1
ATOM 782 O O . PRO A 1 105 ? -20.234 -2.093 20.446 1.00 74.69 105 PRO A O 1
ATOM 785 N N . ALA A 1 106 ? -21.737 -3.420 21.454 1.00 77.44 106 ALA A N 1
ATOM 786 C CA . ALA A 1 106 ? -21.134 -4.663 20.982 1.00 77.44 106 ALA A CA 1
ATOM 787 C C . ALA A 1 106 ? -21.301 -4.846 19.460 1.00 77.44 106 ALA A C 1
ATOM 789 O O . ALA A 1 106 ? -20.371 -5.273 18.766 1.00 77.44 106 ALA A O 1
ATOM 790 N N . GLN A 1 107 ? -22.461 -4.471 18.918 1.00 79.94 107 GLN A N 1
ATOM 791 C CA . GLN A 1 107 ? -22.742 -4.515 17.481 1.00 79.94 107 GLN A CA 1
ATOM 792 C C . GLN A 1 107 ? -21.966 -3.435 16.725 1.00 79.94 107 GLN A C 1
ATOM 794 O O . GLN A 1 107 ? -21.407 -3.719 15.663 1.00 79.94 107 GLN A O 1
ATOM 799 N N . ALA A 1 108 ? -21.852 -2.231 17.294 1.00 80.31 108 ALA A N 1
ATOM 800 C CA . ALA A 1 108 ? -21.040 -1.153 16.734 1.00 80.31 108 ALA A CA 1
ATOM 801 C C . ALA A 1 108 ? -19.561 -1.566 16.617 1.00 80.31 108 ALA A C 1
ATOM 803 O O . ALA A 1 108 ? -18.973 -1.465 15.537 1.00 80.31 108 ALA A O 1
ATOM 804 N N . LEU A 1 109 ? -18.977 -2.119 17.687 1.00 81.94 109 LEU A N 1
ATOM 805 C CA . LEU A 1 109 ? -17.599 -2.626 17.675 1.00 81.94 109 LEU A CA 1
ATOM 806 C C . LEU A 1 109 ? -17.413 -3.758 16.655 1.00 81.94 109 LEU A C 1
ATOM 808 O O . LEU A 1 109 ? -16.438 -3.754 15.903 1.00 81.94 109 LEU A O 1
ATOM 812 N N . THR A 1 110 ? -18.369 -4.685 16.569 1.00 86.94 110 THR A N 1
ATOM 813 C CA . THR A 1 110 ? -18.334 -5.786 15.593 1.00 86.94 110 THR A CA 1
ATOM 814 C C . THR A 1 110 ? -18.342 -5.265 14.154 1.00 86.94 110 THR A C 1
ATOM 816 O O . THR A 1 110 ? -17.523 -5.690 13.333 1.00 86.94 110 THR A O 1
ATOM 819 N N . ALA A 1 111 ? -19.216 -4.304 13.841 1.00 82.50 111 ALA A N 1
ATOM 820 C CA . ALA A 1 111 ? -19.286 -3.682 12.520 1.00 82.50 111 ALA A CA 1
ATOM 821 C C . ALA A 1 111 ? -17.996 -2.917 12.178 1.00 82.50 111 ALA A C 1
ATOM 823 O O . ALA A 1 111 ? -17.476 -3.039 11.063 1.00 82.50 111 ALA A O 1
ATOM 824 N N . MET A 1 112 ? -17.429 -2.190 13.147 1.00 82.69 112 MET A N 1
ATOM 825 C CA . MET A 1 112 ? -16.144 -1.504 12.992 1.00 82.69 112 MET A CA 1
ATOM 826 C C . MET A 1 112 ? -15.006 -2.492 12.707 1.00 82.69 112 MET A C 1
ATOM 828 O O . MET A 1 112 ? -14.226 -2.278 11.778 1.00 82.69 112 MET A O 1
ATOM 832 N N . ILE A 1 113 ? -14.920 -3.602 13.440 1.00 86.00 113 ILE A N 1
ATOM 833 C CA . ILE A 1 113 ? -13.880 -4.622 13.236 1.00 86.00 113 ILE A CA 1
ATOM 834 C C . ILE A 1 113 ? -14.038 -5.308 11.874 1.00 86.00 113 ILE A C 1
ATOM 836 O O . ILE A 1 113 ? -13.057 -5.463 11.141 1.00 86.00 113 ILE A O 1
ATOM 840 N N . ALA A 1 114 ? -15.265 -5.656 11.480 1.00 85.69 114 ALA A N 1
ATOM 841 C CA . ALA A 1 114 ? -15.537 -6.225 10.161 1.00 85.69 114 ALA A CA 1
ATOM 842 C C . ALA A 1 114 ? -15.107 -5.265 9.037 1.00 85.69 114 ALA A C 1
ATOM 844 O O . ALA A 1 114 ? -14.441 -5.668 8.076 1.00 85.69 114 ALA A O 1
ATOM 845 N N . GLN A 1 115 ? -15.409 -3.973 9.186 1.00 83.25 115 GLN A N 1
ATOM 846 C CA . GLN A 1 115 ? -15.003 -2.957 8.223 1.00 83.25 115 GLN A CA 1
ATOM 847 C C . GLN A 1 115 ? -13.481 -2.759 8.187 1.00 83.25 115 GLN A C 1
ATOM 849 O O . GLN A 1 115 ? -12.917 -2.610 7.099 1.00 83.25 115 GLN A O 1
ATOM 854 N N . ARG A 1 116 ? -12.802 -2.785 9.341 1.00 85.31 116 ARG A N 1
ATOM 855 C CA . ARG A 1 116 ? -11.334 -2.763 9.420 1.00 85.31 116 ARG A CA 1
ATOM 856 C C . ARG A 1 116 ? -10.740 -3.931 8.640 1.00 85.31 116 ARG A C 1
ATOM 858 O O . ARG A 1 116 ? -9.886 -3.706 7.788 1.00 85.31 116 ARG A O 1
ATOM 865 N N . ASN A 1 117 ? -11.219 -5.150 8.881 1.00 85.44 117 ASN A N 1
ATOM 866 C CA . ASN A 1 117 ? -10.715 -6.357 8.222 1.00 85.44 117 ASN A CA 1
ATOM 867 C C . ASN A 1 117 ? -10.890 -6.281 6.701 1.00 85.44 117 ASN A C 1
ATOM 869 O O . ASN A 1 117 ? -9.958 -6.585 5.956 1.00 85.44 117 ASN A O 1
ATOM 873 N N . HIS A 1 118 ? -12.041 -5.788 6.240 1.00 83.31 118 HIS A N 1
ATOM 874 C CA . HIS A 1 118 ? -12.279 -5.568 4.817 1.00 83.31 118 HIS A CA 1
ATOM 875 C C . HIS A 1 118 ? -11.294 -4.555 4.212 1.00 83.31 118 HIS A C 1
ATOM 877 O O . HIS A 1 118 ? -10.707 -4.820 3.163 1.00 83.31 118 HIS A O 1
ATOM 883 N N . ARG A 1 119 ? -11.051 -3.419 4.884 1.00 83.31 119 ARG A N 1
ATOM 884 C CA . ARG A 1 119 ? -10.068 -2.418 4.427 1.00 83.31 119 ARG A CA 1
ATOM 885 C C . ARG A 1 119 ? -8.645 -2.974 4.407 1.00 83.31 119 ARG A C 1
ATOM 887 O O . ARG A 1 119 ? -7.917 -2.715 3.456 1.00 83.31 119 ARG A O 1
ATOM 894 N N . THR A 1 120 ? -8.258 -3.754 5.413 1.00 85.88 120 THR A N 1
ATOM 895 C CA . THR A 1 120 ? -6.938 -4.399 5.464 1.00 85.88 120 THR A CA 1
ATOM 896 C C . THR A 1 120 ? -6.749 -5.386 4.311 1.00 85.88 120 THR A C 1
ATOM 898 O O . THR A 1 120 ? -5.686 -5.405 3.694 1.00 85.88 120 THR A O 1
ATOM 901 N N . ALA A 1 121 ? -7.778 -6.168 3.971 1.00 85.69 121 ALA A N 1
ATOM 902 C CA . ALA A 1 121 ? -7.725 -7.081 2.831 1.00 85.69 121 ALA A CA 1
ATOM 903 C C . ALA A 1 121 ? -7.569 -6.324 1.499 1.00 85.69 121 ALA A C 1
ATOM 905 O O . ALA A 1 121 ? -6.698 -6.658 0.694 1.00 85.69 121 ALA A O 1
ATOM 906 N N . TRP A 1 122 ? -8.348 -5.254 1.296 1.00 84.81 122 TRP A N 1
ATOM 907 C CA . TRP A 1 122 ? -8.209 -4.384 0.123 1.00 84.81 122 TRP A CA 1
ATOM 908 C C . TRP A 1 122 ? -6.836 -3.727 0.035 1.00 84.81 122 TRP A C 1
ATOM 910 O O . TRP A 1 122 ? -6.258 -3.676 -1.049 1.00 84.81 122 TRP A O 1
ATOM 920 N N . PHE A 1 123 ? -6.292 -3.278 1.167 1.00 86.56 123 PHE A N 1
ATOM 921 C CA . PHE A 1 123 ? -4.941 -2.735 1.234 1.00 86.56 123 PHE A CA 1
ATOM 922 C C . PHE A 1 123 ? -3.897 -3.749 0.755 1.00 86.56 123 PHE A C 1
ATOM 924 O O . PHE A 1 123 ? -2.993 -3.383 0.009 1.00 86.56 123 PHE A O 1
ATOM 931 N N . GLY A 1 124 ? -4.048 -5.030 1.105 1.00 86.75 124 GLY A N 1
ATOM 932 C CA . GLY A 1 124 ? -3.186 -6.098 0.594 1.00 86.75 124 GLY A CA 1
ATOM 933 C C . GLY A 1 124 ? -3.220 -6.212 -0.934 1.00 86.75 124 GLY A C 1
ATOM 934 O O . GLY A 1 124 ? -2.170 -6.241 -1.572 1.00 86.75 124 GLY A O 1
ATOM 935 N N . VAL A 1 125 ? -4.413 -6.201 -1.536 1.00 89.31 125 VAL A N 1
ATOM 936 C CA . VAL A 1 125 ? -4.571 -6.247 -3.003 1.00 89.31 125 VAL A CA 1
ATOM 937 C C . VAL A 1 125 ? -3.955 -5.012 -3.669 1.00 89.31 125 VAL A C 1
ATOM 939 O O . VAL A 1 125 ? -3.211 -5.136 -4.641 1.00 89.31 125 VAL A O 1
ATOM 942 N N . GLN A 1 126 ? -4.222 -3.822 -3.125 1.00 89.81 126 GLN A N 1
ATOM 943 C CA . GLN A 1 126 ? -3.669 -2.554 -3.615 1.00 89.81 126 GLN A CA 1
ATOM 944 C C . GLN A 1 126 ? -2.137 -2.547 -3.555 1.00 89.81 126 GLN A C 1
ATOM 946 O O . GLN A 1 126 ? -1.481 -2.111 -4.501 1.00 89.81 126 GLN A O 1
ATOM 951 N N . LEU A 1 127 ? -1.569 -3.064 -2.462 1.00 91.12 127 LEU A N 1
ATOM 952 C CA . LEU A 1 127 ? -0.129 -3.177 -2.276 1.00 91.12 127 LEU A CA 1
ATOM 953 C C . LEU A 1 127 ? 0.492 -4.104 -3.323 1.00 91.12 127 LEU A C 1
ATOM 955 O O . LEU A 1 127 ? 1.480 -3.729 -3.946 1.00 91.12 127 LEU A O 1
ATOM 959 N N . VAL A 1 128 ? -0.101 -5.278 -3.560 1.00 93.44 128 VAL A N 1
ATOM 960 C CA . VAL A 1 128 ? 0.393 -6.228 -4.570 1.00 93.44 128 VAL A CA 1
ATOM 961 C C . VAL A 1 128 ? 0.359 -5.613 -5.970 1.00 93.44 128 VAL A C 1
ATOM 963 O O . VAL A 1 128 ? 1.347 -5.719 -6.698 1.00 93.44 128 VAL A O 1
ATOM 966 N N . LEU A 1 129 ? -0.731 -4.933 -6.341 1.00 91.88 129 LEU A N 1
ATOM 967 C CA . LEU A 1 129 ? -0.846 -4.247 -7.634 1.00 91.88 129 LEU A CA 1
ATOM 968 C C . LEU A 1 129 ? 0.231 -3.174 -7.808 1.00 91.88 129 LEU A C 1
ATOM 970 O O . LEU A 1 129 ? 0.922 -3.157 -8.829 1.00 91.88 129 LEU A O 1
ATOM 974 N N . LEU A 1 130 ? 0.406 -2.310 -6.804 1.00 92.06 130 LEU A N 1
ATOM 975 C CA . LEU A 1 130 ? 1.397 -1.240 -6.863 1.00 92.06 130 LEU A CA 1
ATOM 976 C C . LEU A 1 130 ? 2.823 -1.774 -6.902 1.00 92.06 130 LEU A C 1
ATOM 978 O O . LEU A 1 130 ? 3.605 -1.317 -7.728 1.00 92.06 130 LEU A O 1
ATOM 982 N N . VAL A 1 131 ? 3.164 -2.744 -6.053 1.00 93.75 131 VAL A N 1
ATOM 983 C CA . VAL A 1 131 ? 4.509 -3.335 -6.029 1.00 93.75 131 VAL A CA 1
ATOM 984 C C . VAL A 1 131 ? 4.816 -4.027 -7.355 1.00 93.75 131 VAL A C 1
ATOM 986 O O . VAL A 1 131 ? 5.900 -3.836 -7.899 1.00 93.75 131 VAL A O 1
ATOM 989 N N . SER A 1 132 ? 3.857 -4.768 -7.915 1.00 94.25 132 SER A N 1
ATOM 990 C CA . SER A 1 132 ? 4.034 -5.442 -9.208 1.00 94.25 132 SER A CA 1
ATOM 991 C C . SER A 1 132 ? 4.213 -4.437 -10.349 1.00 94.25 132 SER A C 1
ATOM 993 O O . SER A 1 132 ? 5.113 -4.586 -11.176 1.00 94.25 132 SER A O 1
ATOM 995 N N . GLY A 1 133 ? 3.398 -3.377 -10.373 1.00 92.69 133 GLY A N 1
ATOM 996 C CA . GLY A 1 133 ? 3.514 -2.308 -11.363 1.00 92.69 133 GLY A CA 1
ATOM 997 C C . GLY A 1 133 ? 4.830 -1.535 -11.251 1.00 92.69 133 GLY A C 1
ATOM 998 O O . GLY A 1 133 ? 5.483 -1.271 -12.260 1.00 92.69 133 GLY A O 1
ATOM 999 N N . LEU A 1 134 ? 5.264 -1.240 -10.024 1.00 92.62 134 LEU A N 1
ATOM 1000 C CA . LEU A 1 134 ? 6.520 -0.546 -9.756 1.00 92.62 134 LEU A CA 1
ATOM 1001 C C . LEU A 1 134 ? 7.735 -1.409 -10.120 1.00 92.62 134 LEU A C 1
ATOM 1003 O O . LEU A 1 134 ? 8.693 -0.900 -10.694 1.00 92.62 134 LEU A O 1
ATOM 1007 N N . ALA A 1 135 ? 7.685 -2.716 -9.858 1.00 94.50 135 ALA A N 1
ATOM 1008 C CA . ALA A 1 135 ? 8.733 -3.646 -10.267 1.00 94.50 135 ALA A CA 1
ATOM 1009 C C . ALA A 1 135 ? 8.870 -3.706 -11.798 1.00 94.50 135 ALA A C 1
ATOM 1011 O O . ALA A 1 135 ? 9.983 -3.631 -12.320 1.00 94.50 135 ALA A O 1
ATOM 1012 N N . ALA A 1 136 ? 7.749 -3.768 -12.525 1.00 91.44 136 ALA A N 1
ATOM 1013 C CA . ALA A 1 136 ? 7.750 -3.723 -13.988 1.00 91.44 136 ALA A CA 1
ATOM 1014 C C . ALA A 1 136 ? 8.289 -2.385 -14.530 1.00 91.44 136 ALA A C 1
ATOM 1016 O O . ALA A 1 136 ? 9.086 -2.377 -15.470 1.00 91.44 136 ALA A O 1
ATOM 1017 N N . TYR A 1 137 ? 7.924 -1.263 -13.900 1.00 92.00 137 TYR A N 1
ATOM 1018 C CA . TYR A 1 137 ? 8.490 0.052 -14.211 1.00 92.00 137 TYR A CA 1
ATOM 1019 C C . TYR A 1 137 ? 10.015 0.076 -14.022 1.00 92.00 137 TYR A C 1
ATOM 1021 O O . TYR A 1 137 ? 10.745 0.473 -14.931 1.00 92.00 137 TYR A O 1
ATOM 1029 N N . VAL A 1 138 ? 10.516 -0.402 -12.879 1.00 92.38 138 VAL A N 1
ATOM 1030 C CA . VAL A 1 138 ? 11.959 -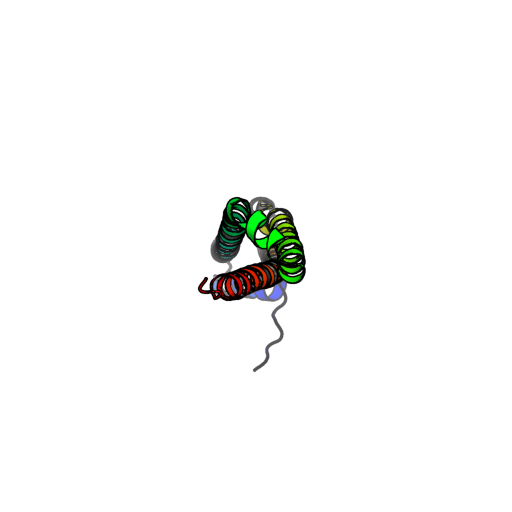0.458 -12.597 1.00 92.38 138 VAL A CA 1
ATOM 1031 C C . VAL A 1 138 ? 12.683 -1.356 -13.602 1.00 92.38 138 VAL A C 1
ATOM 1033 O O . VAL A 1 138 ? 13.745 -0.979 -14.093 1.00 92.38 138 VAL A O 1
ATOM 1036 N N . ALA A 1 139 ? 12.101 -2.496 -13.980 1.00 91.75 139 ALA A N 1
ATOM 1037 C CA . ALA A 1 139 ? 12.669 -3.365 -15.009 1.00 91.75 139 ALA A CA 1
ATOM 1038 C C . ALA A 1 139 ? 12.796 -2.656 -16.370 1.00 91.75 139 ALA A C 1
ATOM 1040 O O . ALA A 1 139 ? 13.806 -2.821 -17.056 1.00 91.75 139 ALA A O 1
ATOM 1041 N N . ALA A 1 140 ? 11.816 -1.825 -16.745 1.00 89.88 140 ALA A N 1
ATOM 1042 C CA . ALA A 1 140 ? 11.885 -1.015 -17.961 1.00 89.88 140 ALA A CA 1
ATOM 1043 C C . ALA A 1 140 ? 13.012 0.028 -17.899 1.00 89.88 140 ALA A C 1
ATOM 1045 O O . ALA A 1 140 ? 13.749 0.194 -18.871 1.00 89.88 140 ALA A O 1
ATOM 1046 N N . VAL A 1 141 ? 13.178 0.694 -16.751 1.00 88.75 141 VAL A N 1
ATOM 1047 C CA . VAL A 1 141 ? 14.267 1.659 -16.524 1.00 88.75 141 VAL A CA 1
ATOM 1048 C C . VAL A 1 141 ? 15.632 0.977 -16.615 1.00 88.75 141 VAL A C 1
ATOM 1050 O O . VAL A 1 141 ? 16.521 1.487 -17.290 1.00 88.75 141 VAL A O 1
ATOM 1053 N N . ILE A 1 142 ? 15.802 -0.191 -15.992 1.00 92.12 142 ILE A N 1
ATOM 1054 C CA . ILE A 1 142 ? 17.058 -0.953 -16.058 1.00 92.12 142 ILE A CA 1
ATOM 1055 C C . ILE A 1 142 ? 17.367 -1.348 -17.506 1.00 92.12 142 ILE A C 1
ATOM 1057 O O . ILE A 1 142 ? 18.488 -1.149 -17.966 1.00 92.12 142 ILE A O 1
ATOM 1061 N N . ALA A 1 143 ? 16.378 -1.852 -18.249 1.00 89.31 143 ALA A N 1
ATOM 1062 C CA . ALA A 1 143 ? 16.564 -2.206 -19.655 1.00 89.31 143 ALA A CA 1
ATOM 1063 C C . ALA A 1 143 ? 16.969 -0.998 -20.517 1.00 89.31 143 ALA A C 1
ATOM 1065 O O . ALA A 1 143 ? 17.844 -1.126 -21.373 1.00 89.31 143 ALA A O 1
ATOM 1066 N N . TYR A 1 144 ? 16.370 0.171 -20.264 1.00 87.94 144 TYR A N 1
ATOM 1067 C CA . TYR A 1 144 ? 16.748 1.431 -20.905 1.00 87.94 144 TYR A CA 1
ATOM 1068 C C . TYR A 1 144 ? 18.208 1.807 -20.622 1.00 87.94 144 TYR A C 1
ATOM 1070 O O . TYR A 1 144 ? 18.936 2.137 -21.555 1.00 87.94 144 TYR A O 1
ATOM 1078 N N . LEU A 1 145 ? 18.651 1.719 -19.363 1.00 87.25 145 LEU A N 1
ATOM 1079 C CA . LEU A 1 145 ? 20.028 2.054 -18.981 1.00 87.25 145 LEU A CA 1
ATOM 1080 C C . LEU A 1 145 ? 21.046 1.110 -19.630 1.00 87.25 145 LEU A C 1
ATOM 1082 O O . LEU A 1 145 ? 22.002 1.576 -20.240 1.00 87.25 145 LEU A O 1
ATOM 1086 N N . LEU A 1 146 ? 20.787 -0.199 -19.600 1.00 88.38 146 LEU A N 1
ATOM 1087 C CA . LEU A 1 146 ? 21.672 -1.194 -20.215 1.00 88.38 146 LEU A CA 1
ATOM 1088 C C . LEU A 1 146 ? 21.789 -1.022 -21.740 1.00 88.38 146 LEU A C 1
ATOM 1090 O O . LEU A 1 146 ? 22.847 -1.270 -22.315 1.00 88.38 146 LEU A O 1
ATOM 1094 N N . GLN A 1 147 ? 20.718 -0.587 -22.411 1.00 81.81 147 GLN A N 1
ATOM 1095 C CA . GLN A 1 147 ? 20.751 -0.257 -23.843 1.00 81.81 147 GLN A CA 1
ATOM 1096 C C . GLN A 1 147 ? 21.457 1.073 -24.122 1.00 81.81 147 GLN A C 1
ATOM 1098 O O . GLN A 1 147 ? 22.168 1.181 -25.122 1.00 81.81 147 GLN A O 1
ATOM 1103 N N . GLY A 1 148 ? 21.300 2.060 -23.236 1.00 68.69 148 GLY A N 1
ATOM 1104 C CA . GLY A 1 148 ? 22.030 3.325 -23.297 1.00 68.69 148 GLY A CA 1
ATOM 1105 C C . GLY A 1 148 ? 23.544 3.115 -23.245 1.00 68.69 148 GLY A C 1
ATOM 1106 O O . GLY A 1 148 ? 24.256 3.624 -24.112 1.00 68.69 148 GLY A O 1
ATOM 1107 N N . ASP A 1 149 ? 24.018 2.281 -22.317 1.00 60.22 149 ASP A N 1
ATOM 1108 C CA . ASP A 1 149 ? 25.442 1.948 -22.174 1.00 60.22 149 ASP A CA 1
ATOM 1109 C C . ASP A 1 149 ? 25.991 1.199 -23.402 1.00 60.22 149 ASP A C 1
ATOM 1111 O O . ASP A 1 149 ? 27.101 1.475 -23.860 1.00 60.22 149 ASP A O 1
ATOM 1115 N N . ALA A 1 150 ? 25.194 0.309 -24.009 1.00 57.16 150 ALA A N 1
ATOM 1116 C CA . ALA A 1 150 ? 25.584 -0.399 -25.231 1.00 57.16 150 ALA A CA 1
ATOM 1117 C C . ALA A 1 150 ? 25.793 0.556 -26.424 1.00 57.16 150 ALA A C 1
ATOM 1119 O O . ALA A 1 150 ? 26.730 0.377 -27.204 1.00 57.16 150 ALA A O 1
ATOM 1120 N N . SER A 1 151 ? 24.965 1.601 -26.542 1.00 55.59 151 SER A N 1
ATOM 1121 C CA . SER A 1 151 ? 25.062 2.606 -27.613 1.00 55.59 151 SER A CA 1
ATOM 1122 C C . SER A 1 151 ? 26.197 3.627 -27.434 1.00 55.59 151 SER A C 1
ATOM 1124 O O . SER A 1 151 ? 26.585 4.274 -28.403 1.00 55.59 151 SER A O 1
ATOM 1126 N N . GLY A 1 152 ? 26.764 3.745 -26.228 1.00 53.50 152 GLY A N 1
ATOM 1127 C CA . GLY A 1 152 ? 27.900 4.625 -25.922 1.00 53.50 152 GLY A CA 1
ATOM 1128 C C . GLY A 1 152 ? 29.284 4.004 -26.155 1.00 53.50 152 GLY A C 1
ATOM 1129 O O . 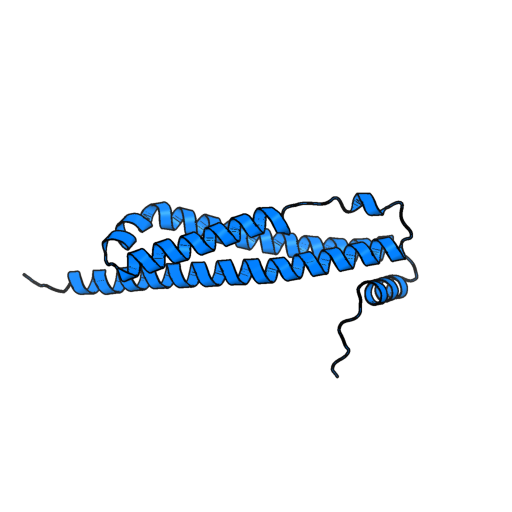GLY A 1 152 ? 30.289 4.652 -25.880 1.00 53.50 152 GLY A O 1
ATOM 1130 N N . SER A 1 153 ? 29.355 2.759 -26.641 1.00 50.78 153 SER A N 1
ATOM 1131 C CA . SER A 1 153 ? 30.600 1.977 -26.735 1.00 50.78 153 SER A CA 1
ATOM 1132 C C . SER A 1 153 ? 31.246 1.914 -28.130 1.00 50.78 153 SER A C 1
ATOM 1134 O O . SER A 1 153 ? 32.151 1.111 -28.345 1.00 50.78 153 SER A O 1
ATOM 1136 N N . LEU A 1 154 ? 30.849 2.777 -29.074 1.00 48.75 154 LEU A N 1
ATOM 1137 C CA . LEU A 1 154 ? 31.581 2.959 -30.334 1.00 48.75 154 LEU A CA 1
ATOM 1138 C C . LEU A 1 154 ? 32.512 4.181 -30.246 1.00 48.75 154 LEU A C 1
ATOM 1140 O O . LEU A 1 154 ? 32.037 5.306 -30.405 1.00 48.75 154 LEU A O 1
ATOM 1144 N N . PRO A 1 155 ? 33.829 3.994 -30.026 1.00 49.84 155 PRO A N 1
ATOM 1145 C CA . PRO A 1 155 ? 34.807 5.013 -30.364 1.00 49.84 155 PRO A CA 1
ATOM 1146 C C . PRO A 1 155 ? 34.928 5.065 -31.893 1.00 49.84 155 PRO A C 1
ATOM 1148 O O . PRO A 1 155 ? 35.319 4.084 -32.528 1.00 49.84 155 PRO A O 1
ATOM 1151 N N . GLY A 1 156 ? 34.553 6.204 -32.468 1.00 40.62 156 GLY A N 1
ATOM 1152 C CA . GLY A 1 156 ? 34.872 6.607 -33.835 1.00 40.62 156 GLY A CA 1
ATOM 1153 C C . GLY A 1 156 ? 35.542 7.964 -33.793 1.00 40.62 156 GLY A C 1
ATOM 1154 O O . GLY A 1 156 ? 34.933 8.868 -33.180 1.00 40.62 156 GLY A O 1
#